Protein AF-A0A3P6PDK2-F1 (afdb_monomer)

InterPro domains:
  IPR029033 Histidine phosphatase superfamily [G3DSA:3.40.50.1240] (1-133)

Foldseek 3Di:
DDPVVCVVVVHDDDPPDDDPDDPVRVVVQVVPDDALVSVLVVLLVVLVVQLCCCVVVVDDDDDDDALSSVLSSVCSQQVNPFDDRDPLSVVLSNVLQDPPQDWDWDQDPVVRGIDTDAPPDADPDPQDNGSDRPRDGHDPPDDSPDDPPPPHDPD

pLDDT: mean 81.85, std 13.1, range [39.72, 95.25]

Radius of gyration: 17.32 Å; Cα contacts (8 Å, |Δi|>4): 134; chains: 1; bounding box: 48×46×38 Å

Structure (mmCIF, N/CA/C/O backbone):
data_AF-A0A3P6PDK2-F1
#
_entry.id   AF-A0A3P6PDK2-F1
#
loop_
_atom_site.group_PDB
_atom_site.id
_atom_site.type_symbol
_atom_site.label_atom_id
_atom_site.label_alt_id
_atom_site.label_comp_id
_atom_site.label_asym_id
_atom_site.label_entity_id
_atom_site.label_seq_id
_atom_site.pdbx_PDB_ins_code
_atom_site.Cartn_x
_atom_site.Cartn_y
_atom_site.Cartn_z
_atom_site.occupancy
_atom_site.B_iso_or_equiv
_atom_site.auth_seq_id
_atom_site.auth_comp_id
_atom_site.auth_asym_id
_atom_site.auth_atom_id
_atom_site.pdbx_PDB_model_num
ATOM 1 N N . MET A 1 1 ? -18.675 2.579 -6.094 1.00 63.75 1 MET A N 1
ATOM 2 C CA . MET A 1 1 ? -19.660 1.498 -5.941 1.00 63.75 1 MET A CA 1
ATOM 3 C C . MET A 1 1 ? -20.723 1.972 -4.962 1.00 63.75 1 MET A C 1
ATOM 5 O O . MET A 1 1 ? -20.367 2.551 -3.938 1.00 63.75 1 MET A O 1
ATOM 9 N N . GLN A 1 2 ? -21.995 1.868 -5.323 1.00 74.62 2 GLN A N 1
ATOM 10 C CA . GLN A 1 2 ? -23.116 2.247 -4.462 1.00 74.62 2 GLN A CA 1
ATOM 11 C C . GLN A 1 2 ? -23.380 1.144 -3.425 1.00 74.62 2 GLN A C 1
ATOM 13 O O . GLN A 1 2 ? -23.045 -0.017 -3.645 1.00 74.62 2 GLN A O 1
ATOM 18 N N . VAL A 1 3 ? -23.995 1.492 -2.291 1.00 78.69 3 VAL A N 1
ATOM 19 C CA . VAL A 1 3 ? -24.334 0.519 -1.231 1.00 78.69 3 VAL A CA 1
ATOM 20 C C . VAL A 1 3 ? -25.238 -0.600 -1.763 1.00 78.69 3 VAL A C 1
ATOM 22 O O . VAL A 1 3 ? -25.063 -1.758 -1.405 1.00 78.69 3 VAL A O 1
ATOM 25 N N . SER A 1 4 ? -26.150 -0.272 -2.678 1.00 81.94 4 SER A N 1
ATOM 26 C CA . SER A 1 4 ? -27.024 -1.234 -3.358 1.00 81.94 4 SER A CA 1
ATOM 27 C C . SER A 1 4 ? -26.255 -2.296 -4.150 1.00 81.94 4 SER A C 1
ATOM 29 O O . SER A 1 4 ? -26.641 -3.460 -4.132 1.00 81.94 4 SER A O 1
ATOM 31 N N . GLU A 1 5 ? -25.159 -1.919 -4.809 1.00 81.31 5 GLU A N 1
ATOM 32 C CA . GLU A 1 5 ? -24.318 -2.839 -5.587 1.00 81.31 5 GLU A CA 1
ATOM 33 C C . GLU A 1 5 ? -23.566 -3.812 -4.668 1.00 81.31 5 GLU A C 1
ATOM 35 O O . GLU A 1 5 ? -23.482 -5.000 -4.960 1.00 81.31 5 GLU A O 1
ATOM 40 N N . LEU A 1 6 ? -23.072 -3.329 -3.523 1.00 81.06 6 LEU A N 1
ATOM 41 C CA . LEU A 1 6 ? -22.431 -4.168 -2.504 1.00 81.06 6 LEU A CA 1
ATOM 42 C C . LEU A 1 6 ? -23.404 -5.206 -1.932 1.00 81.06 6 LEU A C 1
ATOM 44 O O . LEU A 1 6 ? -23.075 -6.390 -1.860 1.00 81.06 6 LEU A O 1
ATOM 48 N N . ILE A 1 7 ? -24.616 -4.767 -1.584 1.00 83.69 7 ILE A N 1
ATOM 49 C CA . ILE A 1 7 ? -25.671 -5.646 -1.069 1.00 83.69 7 ILE A CA 1
ATOM 50 C C . ILE A 1 7 ? -26.070 -6.687 -2.124 1.00 83.69 7 ILE A C 1
ATOM 52 O O . ILE A 1 7 ? -26.244 -7.856 -1.788 1.00 83.69 7 ILE A O 1
ATOM 56 N N . ALA A 1 8 ? -26.166 -6.303 -3.402 1.00 85.62 8 ALA A N 1
ATOM 57 C CA . ALA A 1 8 ? -26.462 -7.233 -4.495 1.00 85.62 8 ALA A CA 1
ATOM 58 C C . ALA A 1 8 ? -25.391 -8.330 -4.657 1.00 85.62 8 ALA A C 1
ATOM 60 O O . ALA A 1 8 ? -25.713 -9.446 -5.057 1.00 85.62 8 ALA A O 1
ATOM 61 N N . CYS A 1 9 ? -24.140 -8.040 -4.290 1.00 82.31 9 CYS A N 1
ATOM 62 C CA . CYS A 1 9 ? -23.047 -9.013 -4.233 1.00 82.31 9 CYS A CA 1
ATOM 63 C C . CYS A 1 9 ? -23.033 -9.856 -2.941 1.00 82.31 9 CYS A C 1
ATOM 65 O O . CYS A 1 9 ? -22.081 -10.601 -2.716 1.00 82.31 9 CYS A O 1
ATOM 67 N N . GLY A 1 10 ? -24.053 -9.742 -2.081 1.00 80.81 10 GLY A N 1
ATOM 68 C CA . GLY A 1 10 ? -24.149 -10.475 -0.816 1.00 80.81 10 GLY A CA 1
ATOM 69 C C . GLY A 1 10 ? -23.256 -9.928 0.300 1.00 80.81 10 GLY A C 1
ATOM 70 O O . GLY A 1 10 ? -23.014 -10.625 1.281 1.00 80.81 10 GLY A O 1
ATOM 71 N N . ILE A 1 11 ? -22.744 -8.701 0.159 1.00 82.50 11 ILE A N 1
ATOM 72 C CA . ILE A 1 11 ? -21.911 -8.059 1.178 1.00 82.50 11 ILE A CA 1
ATOM 73 C C . ILE A 1 11 ? -22.827 -7.336 2.166 1.00 82.50 11 ILE A C 1
ATOM 75 O O . ILE A 1 11 ? -23.570 -6.429 1.787 1.00 82.50 11 ILE A O 1
ATOM 79 N N . GLU A 1 12 ? -22.749 -7.703 3.445 1.00 83.31 12 GLU A N 1
ATOM 80 C CA . GLU A 1 12 ? -23.378 -6.932 4.516 1.00 83.31 12 GLU A CA 1
ATOM 81 C C . GLU A 1 12 ? -22.628 -5.609 4.705 1.00 83.31 12 GLU A C 1
ATOM 83 O O . GLU A 1 12 ? -21.429 -5.580 4.989 1.00 83.31 12 GLU A O 1
ATOM 88 N N . VAL A 1 13 ? -23.335 -4.495 4.515 1.00 81.06 13 VAL A N 1
ATOM 89 C CA . VAL A 1 13 ? -22.767 -3.147 4.608 1.00 81.06 13 VAL A CA 1
ATOM 90 C C . VAL A 1 13 ? -23.314 -2.459 5.851 1.00 81.06 13 VAL A C 1
ATOM 92 O O . VAL A 1 13 ? -24.527 -2.397 6.047 1.00 81.06 13 VAL A O 1
ATOM 95 N N . ASP A 1 14 ? -22.421 -1.901 6.669 1.00 82.69 14 ASP A N 1
ATOM 96 C CA . ASP A 1 14 ? -22.804 -1.053 7.798 1.00 82.69 14 ASP A CA 1
ATOM 97 C C . ASP A 1 14 ? -23.683 0.110 7.307 1.00 82.69 14 ASP A C 1
ATOM 99 O O . ASP A 1 14 ? -23.334 0.820 6.362 1.00 82.69 14 ASP A O 1
ATOM 103 N N . SER A 1 15 ? -24.811 0.338 7.979 1.00 79.38 15 SER A N 1
ATOM 104 C CA . SER A 1 15 ? -25.714 1.467 7.722 1.00 79.38 15 SER A CA 1
ATOM 105 C C . SER A 1 15 ? -25.027 2.845 7.734 1.00 79.38 15 SER A C 1
ATOM 107 O O . SER A 1 15 ? -25.498 3.778 7.084 1.00 79.38 15 SER A O 1
ATOM 109 N N . ALA A 1 16 ? -23.904 2.983 8.442 1.00 81.81 16 ALA A N 1
ATOM 110 C CA . ALA A 1 16 ? -23.091 4.190 8.516 1.00 81.81 16 ALA A CA 1
ATOM 111 C C . ALA A 1 16 ? -22.004 4.271 7.428 1.00 81.81 16 ALA A C 1
ATOM 113 O O . ALA A 1 16 ? -21.242 5.245 7.412 1.00 81.81 16 ALA A O 1
ATOM 114 N N . TYR A 1 17 ? -21.908 3.286 6.526 1.00 80.75 17 TYR A N 1
ATOM 115 C CA . TYR A 1 17 ? -20.920 3.276 5.450 1.00 80.75 17 TYR A CA 1
ATOM 116 C C . TYR A 1 17 ? -21.028 4.538 4.593 1.00 80.75 17 TYR A C 1
ATOM 118 O O . TYR A 1 17 ? -22.074 4.868 4.030 1.00 80.75 17 TYR A O 1
ATOM 126 N N . LYS A 1 18 ? -19.897 5.230 4.456 1.00 77.88 18 LYS A N 1
ATOM 127 C CA . LYS A 1 18 ? -19.733 6.352 3.536 1.00 77.88 18 LYS A CA 1
ATOM 128 C C . LYS A 1 18 ? -18.476 6.109 2.708 1.00 77.88 18 LYS A C 1
ATOM 130 O O . LYS A 1 18 ? -17.412 5.914 3.297 1.00 77.88 18 LYS A O 1
ATOM 135 N N . PRO A 1 19 ? -18.568 6.118 1.368 1.00 77.50 19 PRO A N 1
ATOM 136 C CA . PRO A 1 19 ? -17.387 5.971 0.534 1.00 77.50 19 PRO A CA 1
ATOM 137 C C . PRO A 1 19 ? -16.443 7.156 0.767 1.00 77.50 19 PRO A C 1
ATOM 139 O O . PRO A 1 19 ? -16.894 8.300 0.826 1.00 77.50 19 PRO A O 1
ATOM 142 N N . ILE A 1 20 ? -15.141 6.872 0.862 1.00 74.56 20 ILE A N 1
ATOM 143 C CA . ILE A 1 20 ? -14.089 7.895 1.005 1.00 74.56 20 ILE A CA 1
ATOM 144 C C . ILE A 1 20 ? -14.104 8.849 -0.201 1.00 74.56 20 ILE A C 1
ATOM 146 O O . ILE A 1 20 ? -13.956 10.057 -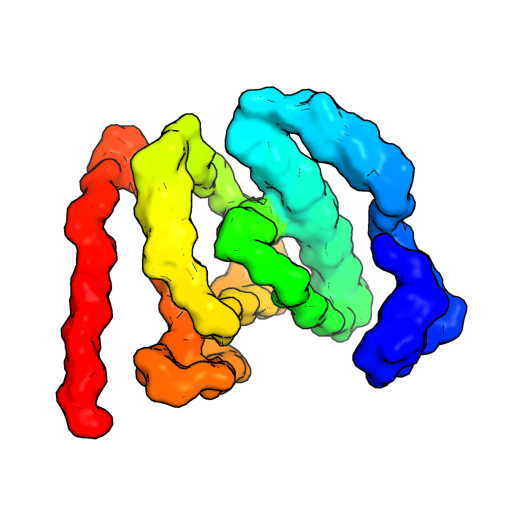0.047 1.00 74.56 20 ILE A O 1
ATOM 150 N N . LEU A 1 21 ? -14.366 8.316 -1.399 1.00 75.38 21 LEU A N 1
ATOM 151 C CA . LEU A 1 21 ? -14.437 9.083 -2.638 1.00 75.38 21 LEU A CA 1
ATOM 152 C C . LEU A 1 21 ? -15.676 8.690 -3.453 1.00 75.38 21 LEU A C 1
ATOM 154 O O . LEU A 1 21 ? -15.963 7.504 -3.635 1.00 75.38 21 LEU A O 1
ATOM 158 N N . LYS A 1 22 ? -16.420 9.677 -3.970 1.00 81.12 22 LYS A N 1
ATOM 159 C CA . LYS A 1 22 ? -17.548 9.417 -4.884 1.00 81.12 22 LYS A CA 1
ATOM 160 C C . LYS A 1 22 ? -17.032 8.994 -6.263 1.00 81.12 22 LYS A C 1
ATOM 162 O O . LYS A 1 22 ? -16.007 9.495 -6.714 1.00 81.12 22 LYS A O 1
ATOM 167 N N . MET A 1 23 ? -17.784 8.151 -6.980 1.00 80.50 23 MET A N 1
ATOM 168 C CA . MET A 1 23 ? -17.384 7.652 -8.312 1.00 80.50 23 MET A CA 1
ATOM 169 C C . MET A 1 23 ? -17.111 8.774 -9.322 1.00 80.50 23 MET A C 1
ATOM 171 O O . MET A 1 23 ? -16.134 8.711 -10.055 1.00 80.50 23 MET A O 1
ATOM 175 N N . GLU A 1 24 ? -17.931 9.826 -9.340 1.00 85.06 24 GLU A N 1
ATOM 176 C CA . GLU A 1 24 ? -17.729 10.974 -10.237 1.00 85.06 24 GLU A CA 1
ATOM 177 C C . GLU A 1 24 ? -16.445 11.745 -9.926 1.00 85.06 24 GLU A C 1
ATOM 179 O O . GLU A 1 24 ? -15.765 12.226 -10.832 1.00 85.06 24 GLU A O 1
ATOM 184 N N . GLN A 1 25 ? -16.114 11.872 -8.638 1.00 84.31 25 GLN A N 1
ATOM 185 C CA . GLN A 1 25 ? -14.873 12.507 -8.209 1.00 84.31 25 GLN A CA 1
ATOM 186 C C . GLN A 1 25 ? -13.692 11.642 -8.634 1.00 84.31 25 GLN A C 1
ATOM 188 O O . GLN A 1 25 ? -12.809 12.161 -9.302 1.00 84.31 25 GLN A O 1
ATOM 193 N N . LEU A 1 26 ? -13.744 10.332 -8.359 1.00 83.12 26 LEU A N 1
ATOM 194 C CA . LEU A 1 26 ? -12.727 9.370 -8.787 1.00 83.12 26 LEU A CA 1
ATOM 195 C C . LEU A 1 26 ? -12.499 9.416 -10.301 1.00 83.12 26 LEU A C 1
ATOM 197 O O . LEU A 1 26 ? -11.357 9.493 -10.739 1.00 83.12 26 LEU A O 1
ATOM 201 N N . GLY A 1 27 ? -13.572 9.428 -11.097 1.00 84.62 27 GLY A N 1
ATOM 202 C CA . GLY A 1 27 ? -13.478 9.515 -12.554 1.00 84.62 27 GLY A CA 1
ATOM 203 C C . GLY A 1 27 ? -12.753 10.778 -13.022 1.00 84.62 27 GLY A C 1
ATOM 204 O O . GLY A 1 27 ? -11.911 10.704 -13.913 1.00 84.62 27 GLY A O 1
ATOM 205 N N . LYS A 1 28 ? -13.011 11.928 -12.384 1.00 86.56 28 LYS A N 1
ATOM 206 C CA . LYS A 1 28 ? -12.293 13.180 -12.674 1.00 86.56 28 LYS A CA 1
ATOM 207 C C . LYS A 1 28 ? -10.823 13.113 -12.272 1.00 86.56 28 LYS A C 1
ATOM 209 O O . LYS A 1 28 ? -9.985 13.602 -13.022 1.00 86.56 28 LYS A O 1
ATOM 214 N N . THR A 1 29 ? -10.509 12.530 -11.114 1.00 84.19 29 THR A N 1
ATOM 215 C CA . THR A 1 29 ? -9.122 12.412 -10.645 1.00 84.19 29 THR A CA 1
ATOM 216 C C . THR A 1 29 ? -8.316 11.507 -11.570 1.00 84.19 29 THR A C 1
ATOM 218 O O . THR A 1 29 ? -7.242 11.899 -12.006 1.00 84.19 29 THR A O 1
ATOM 221 N N . VAL A 1 30 ? -8.871 10.347 -11.936 1.00 86.88 30 VAL A N 1
ATOM 222 C CA . VAL A 1 30 ? -8.234 9.381 -12.846 1.00 86.88 30 VAL A CA 1
ATOM 223 C C . VAL A 1 30 ? -8.058 9.968 -14.246 1.00 86.88 30 VAL A C 1
ATOM 225 O O . VAL A 1 30 ? -6.997 9.825 -14.839 1.00 86.88 30 VAL A O 1
ATOM 228 N N . ALA A 1 31 ? -9.049 10.696 -14.769 1.00 87.94 31 ALA A N 1
ATOM 229 C CA . ALA A 1 31 ? -8.934 11.349 -16.076 1.00 87.94 31 ALA A CA 1
ATOM 230 C C . ALA A 1 31 ? -7.828 12.422 -16.137 1.00 87.94 31 ALA A C 1
ATOM 232 O O . ALA A 1 31 ? -7.391 12.793 -17.226 1.00 87.94 31 ALA A O 1
ATOM 233 N N . GLY A 1 32 ? -7.396 12.945 -14.984 1.00 86.19 32 GLY A N 1
ATOM 234 C CA . GLY A 1 32 ? -6.298 13.903 -14.881 1.00 86.19 32 GLY A CA 1
ATOM 235 C C . GLY A 1 32 ? -4.904 13.270 -14.826 1.00 86.19 32 GLY A C 1
ATOM 236 O O . GLY A 1 32 ? -3.922 13.998 -14.970 1.00 86.19 32 GLY A O 1
ATOM 237 N N . GLU A 1 33 ? -4.800 11.953 -14.629 1.00 90.25 33 GLU A N 1
ATOM 238 C CA . GLU A 1 33 ? -3.522 11.248 -14.510 1.00 90.25 33 GLU A CA 1
ATOM 239 C C . GLU A 1 33 ? -2.813 11.166 -15.863 1.00 90.25 33 GLU A C 1
ATOM 241 O O . GLU A 1 33 ? -3.404 10.812 -16.884 1.00 90.25 33 GLU A O 1
ATOM 246 N N . ARG A 1 34 ? -1.519 11.492 -15.878 1.00 87.31 34 ARG A N 1
ATOM 247 C CA . ARG A 1 34 ? -0.679 11.439 -17.087 1.00 87.31 34 ARG A CA 1
ATOM 248 C C . ARG A 1 34 ? 0.496 10.494 -16.930 1.00 87.31 34 ARG A C 1
ATOM 250 O O . ARG A 1 34 ? 1.034 10.004 -17.919 1.00 87.31 34 ARG A O 1
ATOM 257 N N . THR A 1 35 ? 0.917 10.277 -15.694 1.00 87.94 35 THR A N 1
ATOM 258 C CA . THR A 1 35 ? 2.085 9.488 -15.337 1.00 87.94 35 THR A CA 1
ATOM 259 C C . THR A 1 35 ? 1.726 8.465 -14.272 1.00 87.94 35 THR A C 1
ATOM 261 O O . THR A 1 35 ? 0.754 8.615 -13.534 1.00 87.94 35 THR A O 1
ATOM 264 N N . LEU A 1 36 ? 2.565 7.438 -14.146 1.00 86.81 36 LEU A N 1
ATOM 265 C CA . LEU A 1 36 ? 2.451 6.463 -13.066 1.00 86.81 36 LEU A CA 1
ATOM 266 C C . LEU A 1 36 ? 2.531 7.129 -11.683 1.00 86.81 36 LEU A C 1
ATOM 268 O O . LEU A 1 36 ? 1.801 6.753 -10.771 1.00 86.81 36 LEU A O 1
ATOM 272 N N . SER A 1 37 ? 3.364 8.164 -11.549 1.00 90.06 37 SER A N 1
ATOM 273 C CA . SER A 1 37 ? 3.500 8.947 -10.318 1.00 90.06 37 SER A CA 1
ATOM 274 C C . SER A 1 37 ? 2.167 9.555 -9.867 1.00 90.06 37 SER A C 1
ATOM 276 O O . SER A 1 37 ? 1.859 9.525 -8.677 1.00 90.06 37 SER A O 1
ATOM 278 N N . ASP A 1 38 ? 1.339 10.034 -10.802 1.00 91.25 38 ASP A N 1
ATOM 279 C CA . ASP A 1 38 ? 0.033 10.626 -10.477 1.00 91.25 38 ASP A CA 1
ATOM 280 C C . ASP A 1 38 ? -0.895 9.599 -9.806 1.00 91.25 38 ASP A C 1
ATOM 282 O O . ASP A 1 38 ? -1.543 9.902 -8.800 1.00 91.25 38 ASP A O 1
ATOM 286 N N . ALA A 1 39 ? -0.880 8.351 -10.291 1.00 89.94 39 ALA A N 1
ATOM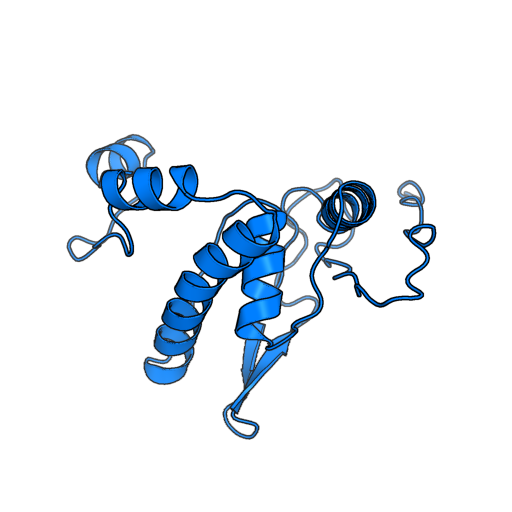 287 C CA . ALA A 1 39 ? -1.627 7.256 -9.677 1.00 89.94 39 ALA A CA 1
ATOM 288 C C . ALA A 1 39 ? -1.111 6.925 -8.266 1.00 89.94 39 ALA A C 1
ATOM 290 O O . ALA A 1 39 ? -1.911 6.746 -7.345 1.00 89.94 39 ALA A O 1
ATOM 291 N N . TYR A 1 40 ? 0.213 6.900 -8.063 1.00 93.50 40 TYR A N 1
ATOM 292 C CA . TYR A 1 40 ? 0.813 6.699 -6.736 1.00 93.50 40 TYR A CA 1
ATOM 293 C C . TYR A 1 40 ? 0.435 7.811 -5.753 1.00 93.50 40 TYR A C 1
ATOM 295 O O . TYR A 1 40 ? 0.191 7.522 -4.581 1.00 93.50 40 TYR A O 1
ATOM 303 N N . VAL A 1 41 ? 0.350 9.064 -6.212 1.00 92.00 41 VAL A N 1
ATOM 304 C CA . VAL A 1 41 ? -0.100 10.194 -5.388 1.00 92.00 41 VAL A CA 1
ATOM 305 C C . VAL A 1 41 ? -1.554 9.998 -4.966 1.00 92.00 41 VAL A C 1
ATOM 307 O O . VAL A 1 41 ? -1.823 9.956 -3.767 1.00 92.00 41 VAL A O 1
ATOM 310 N N . ARG A 1 42 ? -2.476 9.787 -5.916 1.00 90.88 42 ARG A N 1
ATOM 311 C CA . ARG A 1 42 ? -3.906 9.607 -5.606 1.00 90.88 42 ARG A CA 1
ATOM 312 C C . ARG A 1 42 ? -4.147 8.427 -4.665 1.00 90.88 42 ARG A C 1
ATOM 314 O O . ARG A 1 42 ? -4.924 8.532 -3.719 1.00 90.88 42 ARG A O 1
ATOM 321 N N . ILE A 1 43 ? -3.516 7.282 -4.928 1.00 92.56 43 ILE A N 1
ATOM 322 C CA . ILE A 1 43 ? -3.661 6.093 -4.077 1.00 92.56 43 ILE A CA 1
ATOM 323 C C . ILE A 1 43 ? -3.031 6.347 -2.699 1.00 92.56 43 ILE A C 1
ATOM 325 O O . ILE A 1 43 ? -3.590 5.953 -1.675 1.00 92.56 43 ILE A O 1
ATOM 329 N N . GLY A 1 44 ? -1.894 7.044 -2.661 1.00 92.00 44 GLY A N 1
ATOM 330 C CA . GLY A 1 44 ? -1.215 7.420 -1.430 1.00 92.00 44 GLY A CA 1
ATOM 331 C C . GLY A 1 44 ? -2.061 8.316 -0.522 1.00 92.00 44 GLY A C 1
ATOM 332 O O . GLY A 1 44 ? -2.115 8.074 0.681 1.00 92.00 44 GLY A O 1
ATOM 333 N N . GLU A 1 45 ? -2.777 9.296 -1.068 1.00 90.88 45 GLU A N 1
ATOM 334 C CA . GLU A 1 45 ? -3.672 10.159 -0.279 1.00 90.88 45 GLU A CA 1
ATOM 335 C C . GLU A 1 45 ? -4.725 9.342 0.489 1.00 90.88 45 GLU A C 1
ATOM 337 O O . GLU A 1 45 ? -4.928 9.553 1.686 1.00 90.88 45 GLU A O 1
ATOM 342 N N . VAL A 1 46 ? -5.311 8.325 -0.153 1.00 89.81 46 VAL A N 1
ATOM 343 C CA . VAL A 1 46 ? -6.222 7.375 0.512 1.00 89.81 46 VAL A CA 1
ATOM 344 C C . VAL A 1 46 ? -5.489 6.567 1.591 1.00 89.81 46 VAL A C 1
ATOM 346 O O . VAL A 1 46 ? -6.022 6.336 2.678 1.00 89.81 46 VAL A O 1
ATOM 349 N N . GLY A 1 47 ? -4.246 6.159 1.323 1.00 92.38 47 GLY A N 1
ATOM 350 C CA . GLY A 1 47 ? -3.391 5.465 2.287 1.00 92.38 47 GLY A CA 1
ATOM 351 C C . GLY A 1 47 ? -3.114 6.274 3.558 1.00 92.38 47 GLY A C 1
ATOM 352 O O . GLY A 1 47 ? -3.154 5.707 4.652 1.00 92.38 47 GLY A O 1
ATOM 353 N N . ASP A 1 48 ? -2.894 7.587 3.444 1.00 92.25 48 ASP A N 1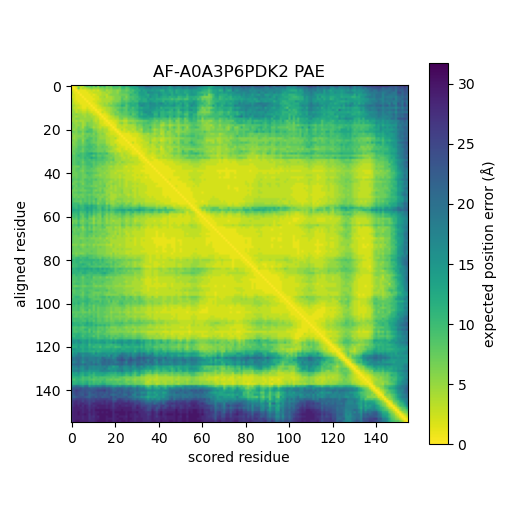
ATOM 354 C CA . ASP A 1 48 ? -2.689 8.475 4.596 1.00 92.25 48 ASP A CA 1
ATOM 355 C C . ASP A 1 48 ? -3.933 8.545 5.489 1.00 92.25 48 ASP A C 1
ATOM 357 O O . ASP A 1 48 ? -3.826 8.479 6.719 1.00 92.25 48 ASP A O 1
ATOM 361 N N . GLU A 1 49 ? -5.119 8.650 4.886 1.00 90.56 49 GLU A N 1
ATOM 362 C CA . GLU A 1 49 ? -6.383 8.667 5.622 1.00 90.56 49 GLU A CA 1
ATOM 363 C C . GLU A 1 49 ? -6.618 7.350 6.3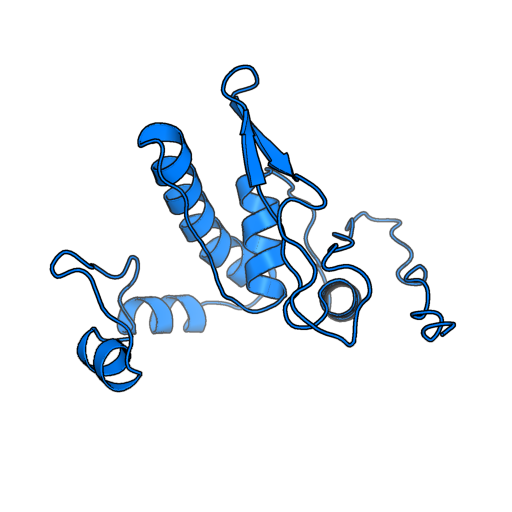65 1.00 90.56 49 GLU A C 1
ATOM 365 O O . GLU A 1 49 ? -6.907 7.361 7.567 1.00 90.56 49 GLU A O 1
ATOM 370 N N . ILE A 1 50 ? -6.420 6.212 5.689 1.00 90.94 50 ILE A N 1
ATOM 371 C CA . ILE A 1 50 ? -6.560 4.883 6.297 1.00 90.94 50 ILE A CA 1
ATOM 372 C C . ILE A 1 50 ? -5.565 4.716 7.447 1.00 90.94 50 ILE A C 1
ATOM 374 O O . ILE A 1 50 ? -5.956 4.324 8.550 1.00 90.94 50 ILE A O 1
ATOM 378 N N . ALA A 1 51 ? -4.293 5.057 7.227 1.00 92.56 51 ALA A N 1
ATOM 379 C CA . ALA A 1 51 ? -3.258 4.974 8.250 1.00 92.56 51 ALA A CA 1
ATOM 380 C C . ALA A 1 51 ? -3.584 5.861 9.460 1.00 92.56 51 ALA A C 1
ATOM 382 O O . ALA A 1 51 ? -3.412 5.443 10.609 1.00 92.56 51 ALA A O 1
ATOM 383 N N . LYS A 1 52 ? -4.101 7.073 9.236 1.00 91.00 52 LYS A N 1
ATOM 384 C CA . LYS A 1 52 ? -4.532 7.972 10.312 1.00 91.00 52 LYS A CA 1
ATOM 385 C C . LYS A 1 52 ? -5.695 7.380 11.105 1.00 91.00 52 LYS A C 1
ATOM 387 O O . LYS A 1 52 ? -5.647 7.389 12.335 1.00 91.00 52 LYS A O 1
ATOM 392 N N . ILE A 1 53 ? -6.721 6.852 10.439 1.00 89.19 53 ILE A N 1
ATOM 393 C CA . ILE A 1 53 ? -7.877 6.229 11.104 1.00 89.19 53 ILE A CA 1
ATOM 394 C C . ILE A 1 53 ? -7.426 5.029 11.943 1.00 89.19 53 ILE A C 1
ATOM 396 O O . ILE A 1 53 ? -7.742 4.966 13.131 1.00 89.19 53 ILE A O 1
ATOM 400 N N . CYS A 1 54 ? -6.647 4.115 11.360 1.00 91.19 54 CYS A N 1
ATOM 401 C CA . CYS A 1 54 ? -6.224 2.889 12.035 1.00 91.19 54 CYS A CA 1
ATOM 402 C C . CYS A 1 54 ? -5.323 3.181 13.246 1.00 91.19 54 CYS A C 1
ATOM 404 O O . CYS A 1 54 ? -5.542 2.636 14.326 1.00 91.19 54 CYS A O 1
ATOM 406 N N . SER A 1 55 ? -4.360 4.101 13.104 1.00 91.00 55 SER A N 1
ATOM 407 C CA . SER A 1 55 ? -3.434 4.461 14.191 1.00 91.00 55 SER A CA 1
ATOM 408 C C . SER A 1 55 ? -4.072 5.283 15.317 1.00 91.00 55 SER A C 1
ATOM 410 O O . SER A 1 55 ? -3.653 5.149 16.465 1.00 91.00 55 SER A O 1
ATOM 412 N N . SER A 1 56 ? -5.069 6.128 15.025 1.00 88.25 56 SER A N 1
ATOM 413 C CA . SER A 1 56 ? -5.699 7.002 16.033 1.00 88.25 56 SER A CA 1
ATOM 414 C C . SER A 1 56 ? -6.915 6.389 16.724 1.00 88.25 56 SER A C 1
ATOM 416 O O . SER A 1 56 ? -7.190 6.731 17.871 1.00 88.25 56 SER A O 1
ATOM 418 N N . GLN A 1 57 ? -7.642 5.495 16.048 1.00 86.06 57 GLN A N 1
ATOM 419 C CA . GLN A 1 57 ? -8.886 4.911 16.563 1.00 86.06 57 GLN A CA 1
ATOM 420 C C . GLN A 1 57 ? -8.735 3.446 16.987 1.00 86.06 57 GLN A C 1
ATOM 422 O O . GLN A 1 57 ? -9.721 2.840 17.395 1.00 86.06 57 GLN A O 1
ATOM 427 N N . GLY A 1 58 ? -7.537 2.860 16.863 1.00 80.62 58 GLY A N 1
ATOM 428 C CA . GLY A 1 58 ? -7.301 1.447 17.183 1.00 80.62 58 GLY A CA 1
ATOM 429 C C . GLY A 1 58 ? -8.096 0.486 16.294 1.00 80.62 58 GLY A C 1
ATOM 430 O O . GLY A 1 58 ? -8.470 -0.596 16.735 1.00 80.62 58 GLY A O 1
ATOM 431 N N . LYS A 1 59 ? -8.401 0.901 15.061 1.00 83.25 59 LYS A N 1
ATOM 432 C CA . LYS A 1 59 ? -9.146 0.102 14.082 1.00 83.25 59 LYS A CA 1
ATOM 433 C C . LYS A 1 59 ? -8.190 -0.662 13.174 1.00 83.25 59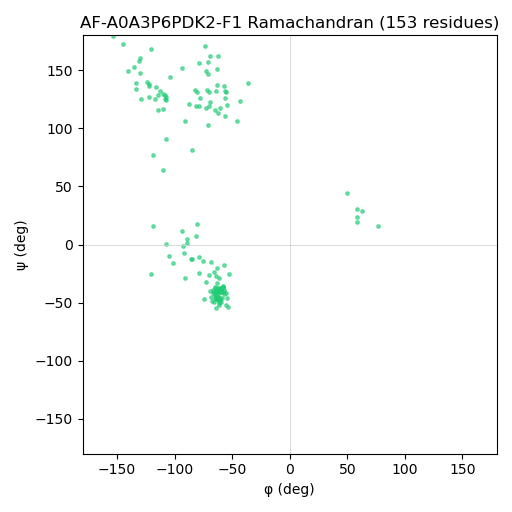 LYS A C 1
ATOM 435 O O . LYS A 1 59 ? -7.092 -0.191 12.885 1.00 83.25 59 LYS A O 1
ATOM 440 N N . SER A 1 60 ? -8.651 -1.800 12.671 1.00 87.44 60 SER A N 1
ATOM 441 C CA . SER A 1 60 ? -7.984 -2.550 11.607 1.00 87.44 60 SER A CA 1
ATOM 442 C C . SER A 1 60 ? -8.720 -2.338 10.288 1.00 87.44 60 SER A C 1
ATOM 444 O O . SER A 1 60 ? -9.947 -2.246 10.268 1.00 87.44 60 SER A O 1
ATOM 446 N N . ALA A 1 61 ? -7.972 -2.273 9.190 1.00 89.12 61 ALA A N 1
ATOM 447 C CA . ALA A 1 61 ? -8.518 -2.197 7.843 1.00 89.12 61 ALA A CA 1
ATOM 448 C C . ALA A 1 61 ? -7.991 -3.367 7.010 1.00 89.12 61 ALA A C 1
ATOM 450 O O . ALA A 1 61 ? -6.805 -3.689 7.067 1.00 89.12 61 ALA A O 1
ATOM 451 N N . VAL A 1 62 ? -8.877 -3.969 6.221 1.00 89.38 62 VAL A N 1
ATOM 452 C CA . VAL A 1 62 ? -8.519 -4.917 5.164 1.00 89.38 62 VAL A CA 1
ATOM 453 C C . VAL A 1 62 ? -8.750 -4.209 3.840 1.00 89.38 62 VAL A C 1
ATOM 455 O O . VAL A 1 62 ? -9.836 -3.684 3.598 1.00 89.38 62 VAL A O 1
ATOM 458 N N . ILE A 1 63 ? -7.717 -4.162 3.004 1.00 90.12 63 ILE A N 1
ATOM 459 C CA . ILE A 1 63 ? -7.756 -3.491 1.706 1.00 90.12 63 ILE A CA 1
ATOM 460 C C . ILE A 1 63 ? -7.535 -4.549 0.634 1.00 90.12 63 ILE A C 1
ATOM 462 O O . ILE A 1 63 ? -6.543 -5.274 0.673 1.00 90.12 63 ILE A O 1
ATOM 466 N N . VAL A 1 64 ? -8.462 -4.619 -0.317 1.00 88.12 64 VAL A N 1
ATOM 467 C CA . VAL A 1 64 ? -8.372 -5.498 -1.484 1.00 88.12 64 VAL A CA 1
ATOM 468 C C . VAL A 1 64 ? -8.249 -4.613 -2.714 1.00 88.12 64 VAL A C 1
ATOM 470 O O . VAL A 1 64 ? -9.150 -3.829 -3.013 1.00 88.12 64 VAL A O 1
ATOM 473 N N . CYS A 1 65 ? -7.118 -4.706 -3.401 1.00 89.62 65 CYS A N 1
ATOM 474 C CA . CYS A 1 65 ? -6.836 -3.950 -4.614 1.00 89.62 65 CYS A CA 1
ATOM 475 C C . CYS A 1 65 ? -5.836 -4.701 -5.503 1.00 89.62 65 CYS A C 1
ATOM 477 O O . CYS A 1 65 ? -5.416 -5.817 -5.192 1.00 89.62 65 CYS A O 1
ATOM 479 N N . ASP A 1 66 ? -5.512 -4.104 -6.644 1.00 90.44 66 ASP A N 1
ATOM 480 C CA . ASP A 1 66 ? -4.506 -4.606 -7.573 1.00 90.44 66 ASP A CA 1
ATOM 481 C C . ASP A 1 66 ? -3.070 -4.393 -7.050 1.00 90.44 66 ASP A C 1
ATOM 483 O O . ASP A 1 66 ? -2.830 -3.719 -6.046 1.00 90.44 66 ASP A O 1
ATOM 487 N N . ALA A 1 67 ? -2.090 -4.982 -7.743 1.00 90.69 67 ALA A N 1
ATOM 488 C CA . ALA A 1 67 ? -0.680 -4.923 -7.348 1.00 90.69 67 ALA A CA 1
ATOM 489 C C . ALA A 1 67 ? -0.163 -3.482 -7.187 1.00 90.69 67 ALA A C 1
ATOM 491 O O . ALA A 1 67 ? 0.523 -3.181 -6.211 1.00 90.69 67 ALA A O 1
ATOM 492 N N . ILE A 1 68 ? -0.533 -2.580 -8.106 1.00 91.88 68 ILE A N 1
ATOM 493 C CA . ILE A 1 68 ? -0.149 -1.164 -8.035 1.00 91.88 68 ILE A CA 1
ATOM 494 C C . ILE A 1 68 ? -0.778 -0.475 -6.822 1.00 91.88 68 ILE A C 1
ATOM 496 O O . ILE A 1 68 ? -0.096 0.279 -6.132 1.00 91.88 68 ILE A O 1
ATOM 500 N N . GLY A 1 69 ? -2.044 -0.766 -6.518 1.00 93.38 69 GLY A N 1
ATOM 501 C CA . GLY A 1 69 ? -2.730 -0.267 -5.338 1.00 93.38 69 GLY A CA 1
ATOM 502 C C . GLY A 1 69 ? -2.030 -0.689 -4.053 1.00 93.38 69 GLY A C 1
ATOM 503 O O . GLY A 1 69 ? -1.737 0.160 -3.211 1.00 93.38 69 GLY A O 1
ATOM 504 N N . ILE A 1 70 ? -1.712 -1.978 -3.915 1.00 92.75 70 ILE A N 1
ATOM 505 C CA . ILE A 1 70 ? -1.020 -2.500 -2.730 1.00 92.75 70 ILE A CA 1
ATOM 506 C C . ILE A 1 70 ? 0.385 -1.886 -2.609 1.00 92.75 70 ILE A C 1
ATOM 508 O O . ILE A 1 70 ? 0.760 -1.452 -1.518 1.00 92.75 70 ILE A O 1
ATOM 512 N N . ASP A 1 71 ? 1.161 -1.817 -3.697 1.00 94.44 71 ASP A N 1
ATOM 513 C CA . ASP A 1 71 ? 2.512 -1.235 -3.693 1.00 94.44 71 ASP A CA 1
ATOM 514 C C . ASP A 1 71 ? 2.495 0.265 -3.344 1.00 94.44 71 ASP A C 1
ATOM 516 O O . ASP A 1 71 ? 3.238 0.698 -2.457 1.00 94.44 71 ASP A O 1
ATOM 520 N N . ALA A 1 72 ? 1.601 1.051 -3.953 1.00 94.88 72 ALA A N 1
ATOM 521 C CA . ALA A 1 72 ? 1.459 2.480 -3.673 1.00 94.88 72 ALA A CA 1
ATOM 522 C C . ALA A 1 72 ? 1.042 2.749 -2.219 1.00 94.88 72 ALA A C 1
ATOM 524 O O . ALA A 1 72 ? 1.654 3.583 -1.543 1.00 94.88 72 ALA A O 1
ATOM 525 N N . LEU A 1 73 ? 0.054 2.008 -1.703 1.00 95.25 73 LEU A N 1
ATOM 526 C CA . LEU A 1 73 ? -0.372 2.102 -0.304 1.00 95.25 73 LEU A CA 1
ATOM 527 C C . LEU A 1 73 ? 0.764 1.731 0.646 1.00 95.25 73 LEU A C 1
ATOM 529 O O . LEU A 1 73 ? 1.050 2.478 1.582 1.00 95.25 73 LEU A O 1
ATOM 533 N N . PHE A 1 74 ? 1.441 0.606 0.398 1.00 94.50 74 PHE A N 1
ATOM 534 C CA . PHE A 1 74 ? 2.563 0.170 1.220 1.00 94.50 74 PHE A CA 1
ATOM 535 C C . PHE A 1 74 ? 3.632 1.255 1.301 1.00 94.50 74 PHE A C 1
ATOM 537 O O . PHE A 1 74 ? 4.047 1.637 2.400 1.00 94.50 74 PHE A O 1
ATOM 544 N N . ARG A 1 75 ? 4.069 1.772 0.149 1.00 94.50 75 ARG A N 1
ATOM 545 C CA . ARG A 1 75 ? 5.127 2.781 0.088 1.00 94.50 75 ARG A CA 1
ATOM 546 C C . ARG A 1 75 ? 4.719 4.052 0.802 1.00 94.50 75 ARG A C 1
ATOM 548 O O . ARG A 1 75 ? 5.480 4.541 1.634 1.00 94.50 75 ARG A O 1
ATOM 555 N N . ARG A 1 76 ? 3.497 4.534 0.569 1.00 95.00 76 ARG A N 1
ATOM 556 C CA . ARG A 1 76 ? 3.006 5.738 1.235 1.00 95.00 76 ARG A CA 1
ATOM 557 C C . ARG A 1 76 ? 2.954 5.573 2.752 1.00 95.00 76 ARG A C 1
ATOM 559 O O . ARG A 1 76 ? 3.547 6.375 3.471 1.00 95.00 76 ARG A O 1
ATOM 566 N N . ILE A 1 77 ? 2.314 4.509 3.238 1.00 94.88 77 ILE A N 1
ATOM 567 C CA . ILE A 1 77 ? 2.110 4.260 4.673 1.00 94.88 77 ILE A CA 1
ATOM 568 C C . ILE A 1 77 ? 3.449 4.036 5.396 1.00 94.88 77 ILE A C 1
ATOM 570 O O . ILE A 1 77 ? 3.640 4.498 6.525 1.00 94.88 77 ILE A O 1
ATOM 574 N N . THR A 1 78 ? 4.406 3.374 4.738 1.00 92.88 78 THR A N 1
ATOM 575 C CA . THR A 1 78 ? 5.760 3.128 5.272 1.00 92.88 78 THR A CA 1
ATOM 576 C C . THR A 1 78 ? 6.769 4.234 4.953 1.00 92.88 78 THR A C 1
ATOM 578 O O . THR A 1 78 ? 7.936 4.120 5.326 1.00 92.88 78 THR A O 1
ATOM 581 N N . ARG A 1 79 ? 6.333 5.333 4.320 1.00 92.12 79 ARG A N 1
ATOM 582 C CA . ARG A 1 79 ? 7.159 6.488 3.920 1.00 92.12 79 ARG A CA 1
ATOM 583 C C . ARG A 1 79 ? 8.329 6.146 2.989 1.00 92.12 79 ARG A C 1
ATOM 585 O O . ARG A 1 79 ? 9.353 6.829 3.004 1.00 92.12 79 ARG A O 1
ATOM 592 N N . ARG A 1 80 ? 8.184 5.115 2.161 1.00 91.50 80 ARG A N 1
ATOM 593 C CA . ARG A 1 80 ? 9.084 4.863 1.033 1.00 91.50 80 ARG A CA 1
ATOM 594 C C . ARG A 1 80 ? 8.695 5.756 -0.137 1.00 91.50 80 ARG A C 1
ATOM 596 O O . ARG A 1 80 ? 7.528 5.822 -0.506 1.00 91.50 80 ARG A O 1
ATOM 603 N N . SER A 1 81 ? 9.677 6.438 -0.713 1.00 89.88 81 SER A N 1
ATOM 604 C CA . SER A 1 81 ? 9.484 7.336 -1.857 1.00 89.88 81 SER A CA 1
ATOM 605 C C . SER A 1 81 ? 9.975 6.749 -3.175 1.00 89.88 81 SER A C 1
ATOM 607 O O . SER A 1 81 ? 9.742 7.344 -4.221 1.00 89.88 81 SER A O 1
ATOM 609 N N . ASP A 1 82 ? 10.689 5.623 -3.137 1.00 91.94 82 ASP A N 1
ATOM 610 C CA . ASP A 1 82 ? 11.113 4.934 -4.347 1.00 91.94 82 ASP A CA 1
ATOM 611 C C . ASP A 1 82 ? 9.884 4.327 -5.027 1.00 91.94 82 ASP A C 1
ATOM 613 O O . ASP A 1 82 ? 9.176 3.563 -4.389 1.00 91.94 82 ASP A O 1
ATOM 617 N N . ILE A 1 83 ? 9.599 4.666 -6.282 1.00 92.50 83 ILE A N 1
ATOM 618 C CA . ILE A 1 83 ? 8.459 4.139 -7.051 1.00 92.50 83 ILE A CA 1
ATOM 619 C C . ILE A 1 83 ? 8.956 3.666 -8.426 1.00 92.50 83 ILE A C 1
ATOM 621 O O . ILE A 1 83 ? 10.027 4.105 -8.854 1.00 92.50 83 ILE A O 1
ATOM 625 N N . PRO A 1 84 ? 8.239 2.767 -9.125 1.00 90.81 84 PRO A N 1
ATOM 626 C CA . PRO A 1 84 ? 8.602 2.429 -10.493 1.00 90.81 84 PRO A CA 1
ATOM 627 C C . PRO A 1 84 ? 8.443 3.670 -11.383 1.00 90.81 84 PRO A C 1
ATOM 629 O O . PRO A 1 84 ? 7.429 4.360 -11.320 1.00 90.81 84 PRO A O 1
ATOM 632 N N . GLU A 1 85 ? 9.450 3.969 -12.204 1.00 86.75 85 GLU A N 1
ATOM 633 C CA . GLU A 1 85 ? 9.469 5.172 -13.057 1.00 86.75 85 GLU A CA 1
ATOM 634 C C . GLU A 1 85 ? 9.110 4.864 -14.519 1.00 86.75 85 GLU A C 1
ATOM 636 O O . GLU A 1 85 ? 8.807 5.766 -15.298 1.00 86.75 85 GLU A O 1
ATOM 641 N N . ASN A 1 86 ? 9.157 3.591 -14.920 1.00 85.00 86 ASN A N 1
ATOM 642 C CA . ASN A 1 86 ? 8.997 3.168 -16.310 1.00 85.00 86 ASN A CA 1
ATOM 643 C C . ASN A 1 86 ? 8.267 1.818 -16.436 1.00 85.00 86 ASN A C 1
ATOM 645 O O . ASN A 1 86 ? 7.997 1.130 -15.451 1.00 85.00 86 ASN A O 1
ATOM 649 N N . LEU A 1 87 ? 7.943 1.426 -17.671 1.00 84.75 87 LEU A N 1
ATOM 650 C CA . LEU A 1 87 ? 7.197 0.192 -17.943 1.00 84.75 87 LEU A CA 1
ATOM 651 C C . LEU A 1 87 ? 7.935 -1.073 -17.482 1.00 84.75 87 LEU A C 1
ATOM 653 O O . LEU A 1 87 ? 7.297 -1.986 -16.970 1.00 84.75 87 LEU A O 1
ATOM 657 N N . GLU 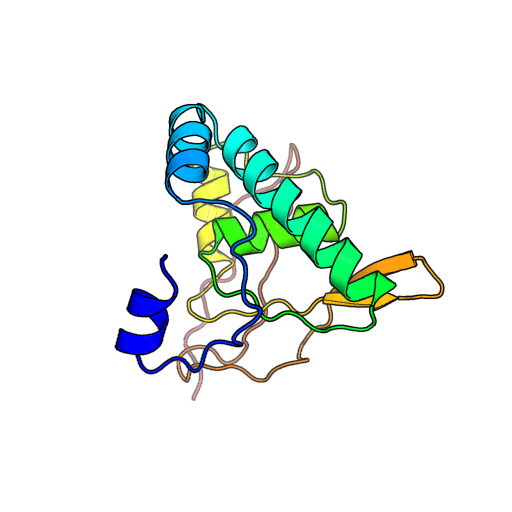A 1 88 ? 9.262 -1.124 -17.615 1.00 87.44 88 GLU A N 1
ATOM 658 C CA . GLU A 1 88 ? 10.065 -2.280 -17.197 1.00 87.44 88 GLU A CA 1
ATOM 659 C C . GLU A 1 88 ? 10.032 -2.467 -15.674 1.00 87.44 88 GLU A C 1
ATOM 661 O O . GLU A 1 88 ? 9.712 -3.547 -15.184 1.00 87.44 88 GLU A O 1
ATOM 666 N N . SER A 1 89 ? 10.276 -1.394 -14.920 1.00 88.38 89 SER A N 1
ATOM 667 C CA . SER A 1 89 ? 10.182 -1.387 -13.455 1.00 88.38 89 SER A CA 1
ATOM 668 C C . SER A 1 89 ? 8.764 -1.677 -12.958 1.00 88.38 89 SER A C 1
ATOM 670 O O . SER A 1 89 ? 8.601 -2.350 -11.942 1.00 88.38 89 SER A O 1
ATOM 672 N N . THR A 1 90 ? 7.737 -1.246 -13.695 1.00 89.06 90 THR A N 1
ATOM 673 C CA . THR A 1 90 ? 6.333 -1.576 -13.402 1.00 89.06 90 THR A CA 1
ATOM 674 C C . THR A 1 90 ? 6.041 -3.055 -13.645 1.00 89.06 90 THR A C 1
ATOM 676 O O . THR A 1 90 ? 5.427 -3.707 -12.804 1.00 89.06 90 THR A O 1
ATOM 679 N N . ALA A 1 91 ? 6.510 -3.616 -14.760 1.00 88.31 91 ALA A N 1
ATOM 680 C CA . ALA A 1 91 ? 6.352 -5.038 -15.056 1.00 88.31 91 ALA A CA 1
ATOM 681 C C . ALA A 1 91 ? 7.104 -5.907 -14.035 1.00 88.31 91 ALA A C 1
ATOM 683 O O . ALA A 1 91 ? 6.589 -6.927 -13.579 1.00 88.31 91 ALA A O 1
ATOM 684 N N . TYR A 1 92 ? 8.304 -5.480 -13.635 1.00 88.44 92 TYR A N 1
ATOM 685 C CA . TYR A 1 92 ? 9.061 -6.100 -12.554 1.00 88.44 92 TYR A CA 1
ATOM 686 C C . TYR A 1 92 ? 8.296 -6.039 -11.228 1.00 88.44 92 TYR A C 1
ATOM 688 O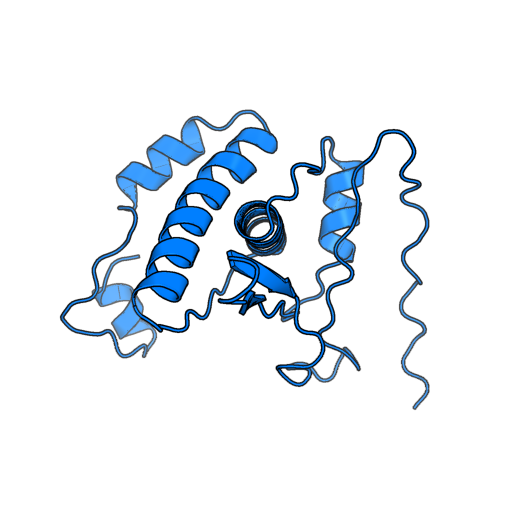 O . TYR A 1 92 ? 8.158 -7.060 -10.560 1.00 88.44 92 TYR A O 1
ATOM 696 N N . MET A 1 93 ? 7.733 -4.872 -10.885 1.00 91.19 93 MET A N 1
ATOM 697 C CA . MET A 1 93 ? 6.874 -4.709 -9.712 1.00 91.19 93 MET A CA 1
ATOM 698 C C . MET A 1 93 ? 5.735 -5.719 -9.725 1.00 91.19 93 MET A C 1
ATOM 700 O O . MET A 1 93 ? 5.610 -6.482 -8.781 1.00 91.19 93 MET A O 1
ATOM 704 N N . GLN A 1 94 ? 4.959 -5.792 -10.805 1.00 88.62 94 GLN A N 1
ATOM 705 C CA . GLN A 1 94 ? 3.797 -6.679 -10.886 1.00 88.62 94 GLN A CA 1
ATOM 706 C C . GLN A 1 94 ? 4.155 -8.154 -10.659 1.00 88.62 94 GLN A C 1
ATOM 708 O O . GLN A 1 94 ? 3.410 -8.865 -9.992 1.00 88.62 94 GLN A O 1
ATOM 713 N N . ARG A 1 95 ? 5.321 -8.608 -11.136 1.00 86.50 95 ARG A N 1
ATOM 714 C CA . ARG A 1 95 ? 5.805 -9.982 -10.905 1.00 86.50 95 ARG A CA 1
ATOM 715 C C . ARG A 1 95 ? 6.116 -10.280 -9.435 1.00 86.50 95 ARG A C 1
ATOM 717 O O . ARG A 1 95 ? 6.075 -11.437 -9.038 1.00 86.50 95 ARG A O 1
ATOM 724 N N . CYS A 1 96 ? 6.406 -9.266 -8.621 1.00 86.44 96 CYS A N 1
ATOM 725 C CA . CYS A 1 96 ? 6.636 -9.435 -7.185 1.00 86.44 96 CYS A CA 1
ATOM 726 C C . CYS A 1 96 ? 5.345 -9.592 -6.359 1.00 86.44 96 CYS A C 1
ATOM 728 O O . CYS A 1 96 ? 5.435 -9.900 -5.168 1.00 86.44 96 CYS A O 1
ATOM 730 N N . TYR A 1 97 ? 4.174 -9.353 -6.961 1.00 87.50 97 TYR A N 1
ATOM 731 C CA . TYR A 1 97 ? 2.862 -9.355 -6.307 1.00 87.50 97 TYR A CA 1
ATOM 732 C C . TYR A 1 97 ? 1.980 -10.443 -6.935 1.00 87.50 97 TYR A C 1
ATOM 734 O O . TYR A 1 97 ? 1.100 -10.131 -7.743 1.00 87.50 97 TYR A O 1
ATOM 742 N N . PRO A 1 98 ? 2.198 -11.728 -6.593 1.00 81.12 98 PRO A N 1
ATOM 743 C CA . PRO A 1 98 ? 1.367 -12.804 -7.110 1.00 81.12 98 PRO A CA 1
ATOM 744 C C . PRO A 1 98 ? -0.090 -12.642 -6.661 1.00 81.12 98 PRO A C 1
ATOM 746 O O . PRO A 1 98 ? -0.410 -11.906 -5.716 1.00 81.12 98 PRO A O 1
ATOM 749 N N . GLN A 1 99 ? -0.994 -13.338 -7.349 1.00 81.06 99 GLN A N 1
ATOM 750 C CA . GLN A 1 99 ? -2.421 -13.273 -7.054 1.00 81.06 99 GLN A CA 1
ATOM 751 C C . GLN A 1 99 ? -2.699 -13.653 -5.593 1.00 81.06 99 GLN A C 1
ATOM 753 O O . GLN A 1 99 ? -2.151 -14.623 -5.073 1.00 81.06 99 GLN A O 1
ATOM 758 N N . CYS A 1 100 ? -3.569 -12.879 -4.936 1.00 80.31 100 CYS A N 1
ATOM 759 C CA . CYS A 1 100 ? -3.919 -13.046 -3.521 1.00 80.31 100 CYS A CA 1
ATOM 760 C C . CYS A 1 100 ? -2.725 -12.951 -2.550 1.00 80.31 100 CYS A C 1
ATOM 762 O O . CYS A 1 100 ? -2.821 -13.412 -1.410 1.00 80.31 100 CYS A O 1
ATOM 764 N N . SER A 1 101 ? -1.610 -12.349 -2.974 1.00 82.00 101 SER A N 1
ATOM 765 C CA . SER A 1 101 ? -0.537 -11.970 -2.058 1.00 82.00 101 SER A CA 1
ATOM 766 C C . SER A 1 101 ? -1.021 -10.926 -1.054 1.00 82.00 101 SER A C 1
ATOM 768 O O . SER A 1 101 ? -1.937 -10.146 -1.319 1.00 82.00 101 SER A O 1
ATOM 770 N N . THR A 1 102 ? -0.424 -10.927 0.136 1.00 86.44 102 THR A N 1
ATOM 771 C CA . THR A 1 102 ? -0.865 -10.058 1.231 1.00 86.44 102 THR A CA 1
ATOM 772 C C . THR A 1 102 ? 0.324 -9.370 1.872 1.00 86.44 102 THR A C 1
ATOM 774 O O . THR A 1 102 ? 1.338 -10.006 2.157 1.00 86.44 102 THR A O 1
ATOM 777 N N . ILE A 1 103 ? 0.167 -8.089 2.189 1.00 89.94 103 ILE A N 1
ATOM 778 C CA . ILE A 1 103 ? 1.105 -7.342 3.024 1.00 89.94 103 ILE A CA 1
ATOM 779 C C . ILE A 1 103 ? 0.383 -6.965 4.308 1.00 89.94 103 ILE A C 1
ATOM 781 O O . ILE A 1 103 ? -0.700 -6.389 4.262 1.00 89.94 103 ILE A O 1
ATOM 785 N N . THR A 1 104 ? 0.990 -7.266 5.455 1.00 91.31 104 THR A N 1
ATOM 786 C CA . THR A 1 104 ? 0.455 -6.852 6.756 1.00 91.31 104 THR A CA 1
ATOM 787 C C . THR A 1 104 ? 1.308 -5.733 7.330 1.00 91.31 104 THR A C 1
ATOM 789 O O . THR A 1 104 ? 2.526 -5.870 7.442 1.00 91.31 104 THR A O 1
ATOM 792 N N . LEU A 1 105 ? 0.664 -4.628 7.706 1.00 93.19 105 LEU A N 1
ATOM 793 C CA . LEU A 1 105 ? 1.299 -3.498 8.374 1.00 93.19 105 LEU A CA 1
ATOM 794 C C . LEU A 1 105 ? 0.771 -3.376 9.805 1.00 93.19 105 LEU A C 1
ATOM 796 O O . LEU A 1 105 ? -0.437 -3.377 10.026 1.00 93.19 105 LEU A O 1
ATOM 800 N N . GLU A 1 106 ? 1.677 -3.222 10.766 1.00 93.31 106 GLU A N 1
ATOM 801 C CA . GLU A 1 106 ? 1.353 -2.970 12.171 1.00 93.31 106 GLU A CA 1
ATOM 802 C C . GLU A 1 106 ? 1.883 -1.599 12.599 1.00 93.31 106 GLU A C 1
ATOM 804 O O . GLU A 1 106 ? 3.021 -1.232 12.292 1.00 93.31 106 GLU A O 1
ATOM 809 N N . TRP A 1 107 ? 1.062 -0.835 13.321 1.00 93.88 107 TRP A N 1
ATOM 810 C CA . TRP A 1 107 ? 1.472 0.439 13.900 1.00 93.88 107 TRP A CA 1
ATOM 811 C C . TRP A 1 107 ? 2.295 0.222 15.171 1.00 93.88 107 TRP A C 1
ATOM 813 O O . TRP A 1 107 ? 1.799 -0.291 16.174 1.00 93.88 107 TRP A O 1
ATOM 823 N N . ASN A 1 108 ? 3.543 0.683 15.167 1.00 92.12 108 ASN A N 1
ATOM 824 C CA . ASN A 1 108 ? 4.386 0.694 16.352 1.00 92.12 108 ASN A CA 1
ATOM 825 C C . ASN A 1 108 ? 4.225 2.025 17.102 1.00 92.12 108 ASN A C 1
ATOM 827 O O . ASN A 1 108 ? 4.751 3.061 16.691 1.00 92.12 108 ASN A O 1
ATOM 831 N N . ALA A 1 109 ? 3.530 1.992 18.241 1.00 89.25 109 ALA A N 1
ATOM 832 C CA . ALA A 1 109 ? 3.253 3.184 19.044 1.00 89.25 109 ALA A CA 1
ATOM 833 C C . ALA A 1 109 ? 4.512 3.854 19.628 1.00 89.25 109 ALA A C 1
ATOM 835 O O . ALA A 1 109 ? 4.503 5.065 19.854 1.00 89.25 109 ALA A O 1
ATOM 836 N N . LYS A 1 110 ? 5.600 3.098 19.852 1.00 92.50 110 LYS A N 1
ATOM 837 C CA . LYS A 1 110 ? 6.854 3.637 20.407 1.00 92.50 110 LYS A CA 1
ATOM 838 C C . LYS A 1 110 ? 7.614 4.456 19.368 1.00 92.50 110 LYS A C 1
ATOM 840 O O . LYS A 1 110 ? 8.062 5.557 19.662 1.00 92.50 110 LYS A O 1
ATOM 845 N N . THR A 1 111 ? 7.746 3.926 18.155 1.00 92.56 111 THR A N 1
ATOM 846 C CA . THR A 1 111 ? 8.491 4.570 17.061 1.00 92.56 111 THR A CA 1
ATOM 847 C C . THR A 1 111 ? 7.614 5.451 16.175 1.00 92.56 111 THR A C 1
ATOM 849 O O . THR A 1 111 ? 8.134 6.152 15.311 1.00 92.56 111 THR A O 1
ATOM 852 N N . ARG A 1 112 ? 6.290 5.424 16.380 1.00 91.06 112 ARG A N 1
ATOM 853 C CA . ARG A 1 112 ? 5.286 6.110 15.555 1.00 91.06 112 ARG A CA 1
ATOM 854 C C . ARG A 1 112 ? 5.469 5.825 14.064 1.00 91.06 112 ARG A C 1
ATOM 856 O O . ARG A 1 112 ? 5.413 6.733 13.231 1.00 91.06 112 ARG A O 1
ATOM 863 N N . CYS A 1 113 ? 5.704 4.559 13.733 1.00 93.12 113 CYS A N 1
ATOM 864 C CA . CYS A 1 113 ? 5.841 4.115 12.355 1.00 93.12 113 CYS A CA 1
ATOM 865 C C . CYS A 1 113 ? 5.067 2.825 12.094 1.00 93.12 113 CYS A C 1
ATOM 867 O O . CYS A 1 113 ? 4.856 2.008 12.991 1.00 93.12 113 CYS A O 1
ATOM 869 N N . TRP A 1 114 ? 4.659 2.654 10.841 1.00 94.19 114 TRP A N 1
ATOM 870 C CA . TRP A 1 114 ? 4.103 1.405 10.344 1.00 94.19 114 TRP A CA 1
ATOM 871 C C . TRP A 1 114 ? 5.233 0.448 9.980 1.00 94.19 114 TRP A C 1
ATOM 873 O O . TRP A 1 114 ? 6.197 0.840 9.323 1.00 94.19 114 TRP A O 1
ATOM 883 N N . GLN A 1 115 ? 5.117 -0.801 10.415 1.00 91.88 115 GLN A N 1
ATOM 884 C CA . GLN A 1 115 ? 6.109 -1.846 10.187 1.00 91.88 115 GLN A CA 1
ATOM 885 C C . GLN A 1 115 ? 5.470 -3.018 9.454 1.00 91.88 115 GLN A C 1
ATOM 887 O O . GLN A 1 115 ? 4.373 -3.449 9.802 1.00 91.88 115 GLN A O 1
ATOM 892 N N . CYS A 1 116 ? 6.172 -3.546 8.453 1.00 89.69 116 CYS A N 1
ATOM 893 C CA . CYS A 1 116 ? 5.748 -4.761 7.771 1.00 89.69 116 CYS A CA 1
ATOM 894 C C . CYS A 1 116 ? 5.904 -5.967 8.703 1.00 89.69 116 CYS A C 1
ATOM 896 O O . CYS A 1 116 ? 6.959 -6.149 9.316 1.00 89.69 116 CYS A O 1
ATOM 898 N N . LYS A 1 117 ? 4.860 -6.787 8.800 1.00 87.25 117 LYS A N 1
ATOM 899 C CA . LYS A 1 117 ? 4.873 -8.064 9.512 1.00 87.25 117 LYS A CA 1
ATOM 900 C C . LYS A 1 117 ? 4.790 -9.191 8.500 1.00 87.25 117 LYS A C 1
ATOM 902 O O . LYS A 1 117 ? 3.795 -9.332 7.792 1.00 87.25 117 LYS A O 1
ATOM 907 N N . SER A 1 118 ? 5.841 -9.998 8.446 1.00 75.56 118 SER A N 1
ATOM 908 C CA . SER A 1 118 ? 5.827 -11.245 7.694 1.00 75.56 118 SER A CA 1
ATOM 909 C C . SER A 1 118 ? 4.935 -12.276 8.389 1.00 75.56 118 SER A C 1
ATOM 911 O O . SER A 1 118 ? 4.854 -12.311 9.616 1.00 75.56 118 SER A O 1
ATOM 913 N N . ASN A 1 119 ? 4.285 -13.129 7.593 1.00 71.00 119 ASN A N 1
ATOM 914 C CA . ASN A 1 119 ? 3.557 -14.321 8.047 1.00 71.00 119 ASN A CA 1
ATOM 915 C C . ASN A 1 119 ? 2.415 -14.064 9.048 1.00 71.00 119 ASN A C 1
ATOM 917 O O . ASN A 1 119 ? 2.044 -14.960 9.800 1.00 71.00 119 ASN A O 1
ATOM 921 N N . ALA A 1 120 ? 1.846 -12.856 9.069 1.00 80.00 120 ALA A N 1
ATOM 922 C CA . ALA A 1 120 ? 0.698 -12.552 9.925 1.00 80.00 120 ALA A CA 1
ATOM 923 C C . ALA A 1 120 ? -0.593 -13.252 9.459 1.00 80.00 120 ALA A C 1
ATOM 925 O O . ALA A 1 120 ? -1.484 -13.514 10.260 1.00 80.00 120 ALA A O 1
ATOM 926 N N . ILE A 1 121 ? -0.679 -13.561 8.164 1.00 78.00 121 ILE A N 1
ATOM 927 C CA . ILE A 1 121 ? -1.766 -14.316 7.538 1.00 78.00 121 ILE A CA 1
ATOM 928 C C . ILE A 1 121 ? -1.115 -15.511 6.827 1.00 78.00 121 ILE A C 1
ATOM 930 O O . ILE A 1 121 ? -0.034 -15.330 6.257 1.00 78.00 121 ILE A O 1
ATOM 934 N 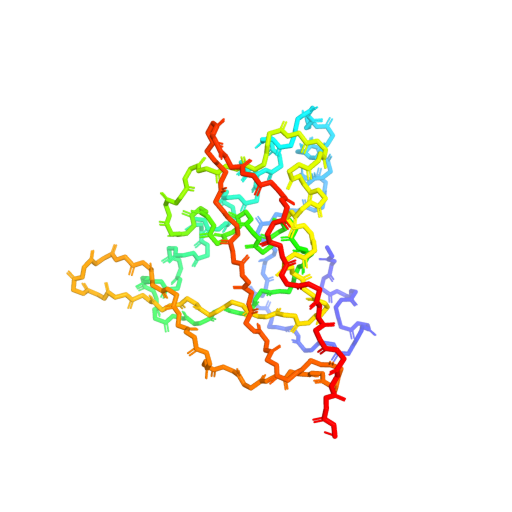N . PRO A 1 122 ? -1.697 -16.720 6.857 1.00 75.12 122 PRO A N 1
ATOM 935 C CA . PRO A 1 122 ? -1.209 -17.835 6.052 1.00 75.12 122 PRO A CA 1
ATOM 936 C C . PRO A 1 122 ? -1.471 -17.607 4.549 1.00 75.12 122 PRO A C 1
ATOM 938 O O . PRO A 1 122 ? -2.315 -16.788 4.179 1.00 75.12 122 PRO A O 1
ATOM 941 N N . PRO A 1 123 ? -0.786 -18.337 3.654 1.00 71.25 123 PRO A N 1
ATOM 942 C CA . PRO A 1 123 ? -1.074 -18.292 2.225 1.00 71.25 123 PRO A CA 1
ATOM 943 C C . PRO A 1 123 ? -2.533 -18.641 1.919 1.00 71.25 123 PRO A C 1
ATOM 945 O O . PRO A 1 123 ? -3.058 -19.632 2.418 1.00 71.25 123 PRO A O 1
ATOM 948 N N . MET A 1 124 ? -3.186 -17.826 1.085 1.00 68.56 124 MET A N 1
ATOM 949 C CA . MET A 1 124 ? -4.599 -18.006 0.715 1.00 68.56 124 MET A CA 1
ATOM 950 C C . MET A 1 124 ? -4.797 -18.833 -0.566 1.00 68.56 124 MET A C 1
ATOM 952 O O . MET A 1 124 ? -5.930 -19.044 -0.987 1.00 68.56 124 MET A O 1
ATOM 956 N N . THR A 1 125 ? -3.718 -19.283 -1.217 1.00 63.50 125 THR A N 1
ATOM 957 C CA . THR A 1 125 ? -3.788 -20.062 -2.466 1.00 63.50 125 THR A CA 1
ATOM 958 C C . THR A 1 125 ? -2.934 -21.320 -2.366 1.00 63.50 125 THR A C 1
ATOM 960 O O . THR A 1 125 ? -1.889 -21.294 -1.725 1.00 63.50 125 THR A O 1
ATOM 963 N N . MET A 1 126 ? -3.356 -22.406 -3.026 1.00 58.59 126 MET A N 1
ATOM 964 C CA . MET A 1 126 ? -2.569 -23.649 -3.103 1.00 58.59 126 MET A CA 1
ATOM 965 C C . MET A 1 126 ? -1.377 -23.553 -4.069 1.00 58.59 126 MET A C 1
ATOM 967 O O . MET A 1 126 ? -0.507 -24.413 -4.045 1.00 58.59 126 MET A O 1
ATOM 971 N N . PHE A 1 127 ? -1.336 -22.522 -4.919 1.00 57.47 127 PHE A N 1
ATOM 972 C CA . PHE A 1 127 ? -0.280 -22.343 -5.921 1.00 57.47 127 PHE A CA 1
ATOM 973 C C . PHE A 1 127 ? 1.015 -21.773 -5.342 1.00 57.47 127 PHE A C 1
ATOM 975 O O . PHE A 1 127 ? 2.080 -22.002 -5.904 1.00 57.47 127 PHE A O 1
ATOM 982 N N . HIS A 1 128 ? 0.939 -21.056 -4.218 1.00 58.69 128 HIS A N 1
ATOM 983 C CA . HIS A 1 128 ? 2.102 -20.422 -3.609 1.00 58.69 128 HIS A CA 1
ATOM 984 C C . HIS A 1 128 ? 2.282 -20.930 -2.181 1.00 58.69 128 HIS A C 1
ATOM 986 O O . HIS A 1 128 ? 1.385 -20.826 -1.347 1.00 58.69 128 HIS A O 1
ATOM 992 N N . THR A 1 129 ? 3.484 -21.418 -1.875 1.00 60.94 129 THR A N 1
ATOM 993 C CA . THR A 1 129 ? 3.874 -21.852 -0.523 1.00 60.94 129 THR A CA 1
ATOM 994 C C . THR A 1 129 ? 3.973 -20.688 0.466 1.00 60.94 129 THR A C 1
ATOM 996 O O . THR A 1 129 ? 4.002 -20.906 1.676 1.00 60.94 129 THR A O 1
ATOM 999 N N . THR A 1 130 ? 4.005 -19.442 -0.025 1.00 62.28 130 THR A N 1
ATOM 1000 C CA . THR A 1 130 ? 4.024 -18.223 0.791 1.00 62.28 130 THR A CA 1
ATOM 1001 C C . THR A 1 130 ? 3.136 -17.136 0.171 1.00 62.28 130 THR A C 1
ATOM 1003 O O . THR A 1 130 ? 3.015 -17.046 -1.045 1.00 62.28 130 THR A O 1
ATOM 1006 N N . ASN A 1 131 ? 2.542 -16.271 0.994 1.00 68.44 131 ASN A N 1
ATOM 1007 C CA . ASN A 1 131 ? 1.873 -15.025 0.580 1.00 68.44 131 ASN A CA 1
ATOM 1008 C C . ASN A 1 131 ? 2.803 -13.804 0.639 1.00 68.44 131 ASN A C 1
ATOM 1010 O O . ASN A 1 131 ? 2.333 -12.664 0.585 1.00 68.44 131 ASN A O 1
ATOM 1014 N N . ILE A 1 132 ? 4.106 -14.036 0.817 1.00 68.56 132 ILE A N 1
ATOM 1015 C CA . ILE A 1 132 ? 5.086 -12.985 1.060 1.00 68.56 132 ILE A CA 1
ATOM 1016 C C . ILE A 1 132 ? 5.318 -12.221 -0.240 1.00 68.56 132 ILE A C 1
ATOM 1018 O O . ILE A 1 1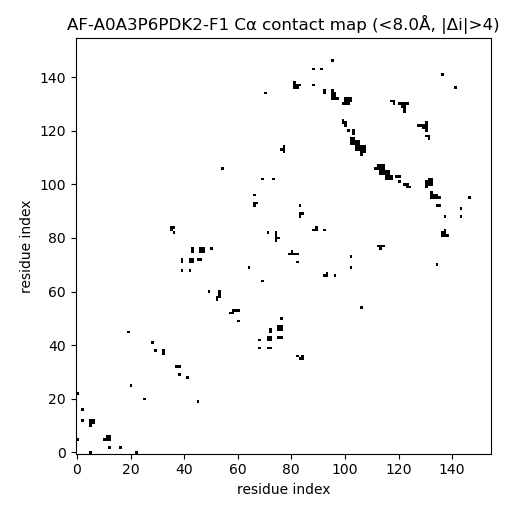32 ? 5.848 -12.755 -1.211 1.00 68.56 132 ILE A O 1
ATOM 1022 N N . VAL A 1 133 ? 4.991 -10.935 -0.222 1.00 77.50 133 VAL A N 1
ATOM 1023 C CA . VAL A 1 133 ? 5.361 -10.012 -1.293 1.00 77.50 133 VAL A CA 1
ATOM 1024 C C . VAL A 1 133 ? 6.829 -9.621 -1.147 1.00 77.50 133 VAL A C 1
ATOM 1026 O O . VAL A 1 133 ? 7.249 -9.097 -0.110 1.00 77.50 133 VAL A O 1
ATOM 1029 N N . LYS A 1 134 ? 7.616 -9.807 -2.211 1.00 80.56 134 LYS A N 1
ATOM 1030 C CA . LYS A 1 134 ? 8.985 -9.278 -2.300 1.00 80.56 134 LYS A CA 1
ATOM 1031 C C . LYS A 1 134 ? 8.951 -7.841 -2.798 1.00 80.56 134 LYS A C 1
ATOM 1033 O O . LYS A 1 134 ? 9.143 -7.581 -3.981 1.00 80.56 134 LYS A O 1
ATOM 1038 N N . ILE A 1 135 ? 8.688 -6.908 -1.889 1.00 87.44 135 ILE A N 1
ATOM 1039 C CA . ILE A 1 135 ? 8.494 -5.498 -2.243 1.00 87.44 135 ILE A CA 1
ATOM 1040 C C . ILE A 1 135 ? 9.784 -4.937 -2.868 1.00 87.44 135 ILE A C 1
ATOM 1042 O O . ILE A 1 135 ? 10.791 -4.810 -2.161 1.00 87.44 135 ILE A O 1
ATOM 1046 N N . PRO A 1 136 ? 9.777 -4.585 -4.164 1.00 88.25 136 PRO A N 1
ATOM 1047 C CA . PRO A 1 136 ? 10.985 -4.201 -4.884 1.00 88.25 136 PRO A CA 1
ATOM 1048 C C . PRO A 1 136 ? 11.506 -2.830 -4.436 1.00 88.25 136 PRO A C 1
ATOM 1050 O O . PRO A 1 136 ? 10.753 -1.998 -3.922 1.00 88.25 136 PRO A O 1
ATOM 1053 N N . SER A 1 137 ? 12.799 -2.584 -4.644 1.00 88.44 137 SER A N 1
ATOM 1054 C CA . SER A 1 137 ? 13.428 -1.275 -4.426 1.00 88.44 137 SER A CA 1
ATOM 1055 C C . SER A 1 137 ? 13.782 -0.626 -5.755 1.00 88.44 137 SER A C 1
ATOM 1057 O O . SER A 1 137 ? 14.463 -1.240 -6.575 1.00 88.44 137 SER A O 1
ATOM 1059 N N . PHE A 1 138 ? 13.361 0.620 -5.954 1.00 86.12 138 PHE A N 1
ATOM 1060 C CA . PHE A 1 138 ? 13.586 1.364 -7.195 1.00 86.12 138 PHE A CA 1
ATOM 1061 C C . PHE A 1 138 ? 14.645 2.450 -6.979 1.00 86.12 138 PHE A C 1
ATOM 1063 O O . PHE A 1 138 ? 14.356 3.563 -6.555 1.00 86.12 138 PHE A O 1
ATOM 1070 N N . GLY A 1 139 ? 15.908 2.106 -7.220 1.00 78.00 139 GLY A N 1
ATOM 1071 C CA . GLY A 1 139 ? 17.031 3.039 -7.203 1.00 78.00 139 GLY A CA 1
ATOM 1072 C C . GLY A 1 139 ? 17.732 3.078 -8.558 1.00 78.00 139 GLY A C 1
ATOM 1073 O O . GLY A 1 139 ? 17.532 2.206 -9.400 1.00 78.00 139 GLY A O 1
ATOM 1074 N N . ARG A 1 140 ? 18.625 4.057 -8.753 1.00 60.88 140 ARG A N 1
ATOM 1075 C CA . ARG A 1 140 ? 19.344 4.266 -10.030 1.00 60.88 140 ARG A CA 1
ATOM 1076 C C . ARG A 1 140 ? 20.151 3.054 -10.530 1.00 60.88 140 ARG A C 1
ATOM 1078 O O . ARG A 1 140 ? 20.480 3.013 -11.706 1.00 60.88 140 ARG A O 1
ATOM 1085 N N . ASN A 1 141 ? 20.451 2.084 -9.661 1.00 59.19 141 ASN A N 1
ATOM 1086 C CA . ASN A 1 141 ? 21.235 0.884 -9.978 1.00 59.19 141 ASN A CA 1
ATOM 1087 C C . ASN A 1 141 ? 20.449 -0.426 -9.785 1.00 59.19 141 ASN A C 1
ATOM 1089 O O . ASN A 1 141 ? 21.065 -1.488 -9.674 1.00 59.19 141 ASN A O 1
ATOM 1093 N N . THR A 1 142 ? 19.116 -0.379 -9.682 1.00 62.91 142 THR A N 1
ATOM 1094 C CA . THR A 1 142 ? 18.323 -1.605 -9.531 1.00 62.91 142 THR A CA 1
ATOM 1095 C C . THR A 1 142 ? 18.452 -2.448 -10.797 1.00 62.91 142 THR A C 1
ATOM 1097 O O . THR A 1 142 ? 18.016 -2.041 -11.870 1.00 62.91 142 THR A O 1
ATOM 1100 N N . LYS A 1 143 ? 19.046 -3.639 -10.674 1.00 63.72 143 LYS A N 1
ATOM 1101 C CA . LYS A 1 143 ? 18.996 -4.654 -11.727 1.00 63.72 143 LYS A CA 1
ATOM 1102 C C . LYS A 1 143 ? 17.669 -5.395 -11.611 1.00 63.72 143 LYS A C 1
ATOM 1104 O O . LYS A 1 143 ? 17.399 -6.022 -10.593 1.00 63.72 143 LYS A O 1
ATOM 1109 N N . PHE A 1 144 ? 16.849 -5.338 -12.654 1.00 67.06 144 PHE A N 1
ATOM 1110 C CA . PHE A 1 144 ? 15.541 -6.005 -12.705 1.00 67.06 144 PHE A CA 1
ATOM 1111 C C . PHE A 1 144 ? 15.638 -7.506 -13.051 1.00 67.06 144 PHE A C 1
ATOM 1113 O O . PHE A 1 144 ? 14.651 -8.125 -13.442 1.00 67.06 144 PHE A O 1
ATOM 1120 N N . SER A 1 145 ? 16.831 -8.098 -12.913 1.00 59.72 145 SER A N 1
ATOM 1121 C CA . SER A 1 145 ? 17.132 -9.502 -13.221 1.00 59.72 145 SER A CA 1
ATOM 1122 C C . SER A 1 145 ? 16.843 -10.473 -12.075 1.00 59.72 145 SER A C 1
ATOM 1124 O O . SER A 1 145 ? 16.825 -11.679 -12.301 1.00 59.72 145 SER A O 1
ATOM 1126 N N . ASP A 1 146 ? 16.607 -9.969 -10.861 1.00 55.53 146 ASP A N 1
ATOM 1127 C CA . ASP A 1 146 ? 16.662 -10.783 -9.645 1.00 55.53 146 ASP A CA 1
ATOM 1128 C C . ASP A 1 146 ? 15.266 -10.986 -9.037 1.00 55.53 146 ASP A C 1
ATOM 1130 O O . ASP A 1 146 ? 14.978 -10.579 -7.912 1.00 55.53 146 ASP A O 1
ATOM 1134 N N . ILE A 1 147 ? 14.386 -11.668 -9.769 1.00 55.66 147 ILE A N 1
ATOM 1135 C CA . ILE A 1 147 ? 13.312 -12.442 -9.134 1.00 55.66 147 ILE A CA 1
ATOM 1136 C C . ILE A 1 147 ? 13.727 -13.895 -9.323 1.00 55.66 147 ILE A C 1
ATOM 1138 O O . ILE A 1 147 ? 13.972 -14.283 -10.467 1.00 55.66 147 ILE A O 1
ATOM 1142 N N . PRO A 1 148 ? 13.837 -14.716 -8.263 1.00 46.41 148 PRO A N 1
ATOM 1143 C CA . PRO A 1 148 ? 13.950 -16.147 -8.473 1.00 46.41 148 PRO A CA 1
ATOM 1144 C C . PRO A 1 148 ? 12.747 -16.536 -9.322 1.00 46.41 148 PRO A C 1
ATOM 1146 O O . PRO A 1 148 ? 11.618 -16.290 -8.893 1.00 46.41 148 PRO A O 1
ATOM 1149 N N . SER A 1 149 ? 12.982 -17.095 -10.515 1.00 46.75 149 SER A N 1
ATOM 1150 C CA . SER A 1 149 ? 11.971 -17.935 -11.150 1.00 46.75 149 SER A CA 1
ATOM 1151 C C . SER A 1 149 ? 11.430 -18.802 -10.030 1.00 46.75 149 SER A C 1
ATOM 1153 O O . SER A 1 149 ? 12.248 -19.399 -9.321 1.00 46.75 149 SER A O 1
ATOM 1155 N N . GLU A 1 150 ? 10.122 -18.776 -9.791 1.00 50.81 150 GLU A N 1
ATOM 1156 C CA . GLU A 1 150 ? 9.503 -19.713 -8.867 1.00 50.81 150 GLU A CA 1
ATOM 1157 C C . GLU A 1 150 ? 10.075 -21.083 -9.224 1.00 50.81 150 GLU A C 1
ATOM 1159 O O . GLU A 1 150 ? 9.832 -21.598 -10.313 1.00 50.81 150 GLU A O 1
ATOM 1164 N N . GLN A 1 151 ? 10.982 -21.596 -8.385 1.00 42.31 151 GLN A N 1
ATOM 1165 C CA . GLN A 1 151 ? 11.359 -22.986 -8.493 1.00 42.31 151 GLN A CA 1
ATOM 1166 C C . GLN A 1 151 ? 10.044 -23.699 -8.256 1.00 42.31 151 GLN A C 1
ATOM 1168 O O . GLN A 1 151 ? 9.410 -23.487 -7.217 1.00 42.31 151 GLN A O 1
ATOM 1173 N N . GLU A 1 152 ? 9.621 -24.422 -9.291 1.00 42.06 152 GLU A N 1
ATOM 1174 C CA . GLU A 1 152 ? 8.471 -25.309 -9.286 1.00 42.06 152 GLU A CA 1
ATOM 1175 C C . GLU A 1 152 ? 8.365 -25.987 -7.918 1.00 42.06 152 GLU A C 1
ATOM 1177 O O . GLU A 1 152 ? 9.400 -26.359 -7.348 1.00 42.06 152 GLU A O 1
ATOM 1182 N N . PRO A 1 153 ? 7.154 -26.135 -7.361 1.00 39.72 153 PRO A N 1
ATOM 1183 C CA . PRO A 1 153 ? 7.003 -26.813 -6.090 1.00 39.72 153 PRO A CA 1
ATOM 1184 C C . PRO A 1 153 ? 7.617 -28.212 -6.206 1.00 39.72 153 PRO A C 1
ATOM 1186 O O . PRO A 1 153 ? 7.123 -29.080 -6.924 1.00 39.72 153 PRO A O 1
ATOM 1189 N N . LEU A 1 154 ? 8.735 -28.415 -5.507 1.00 40.59 154 LEU A N 1
ATOM 1190 C CA . LEU A 1 154 ? 9.201 -29.742 -5.158 1.00 40.59 154 LEU A CA 1
ATOM 1191 C C . LEU A 1 154 ? 8.222 -30.265 -4.104 1.00 40.59 154 LEU A C 1
ATOM 1193 O O . LEU A 1 154 ? 8.333 -29.897 -2.934 1.00 40.59 154 LEU A O 1
ATOM 1197 N N . TYR A 1 155 ? 7.341 -31.148 -4.583 1.00 41.28 155 TYR A N 1
ATOM 1198 C CA . TYR A 1 155 ? 6.417 -32.033 -3.861 1.00 41.28 155 TYR A CA 1
ATOM 1199 C C . TYR A 1 155 ? 5.073 -31.437 -3.432 1.00 41.28 155 TYR A C 1
ATOM 1201 O O . TYR A 1 155 ? 5.039 -30.522 -2.582 1.00 41.28 155 TYR A O 1
#

Secondary structure (DSSP, 8-state):
--HHHHHHTT----TT---SS-HHHHHHHHHT--SHHHHHHHHHHHHHHHHHHHHHHT--------HHHHHHHHHHHTT------SHHHHHHHHHTS-TT-B-EEEEETTTTEEEEETTSS--S-TT-S--B-------TT--TT----------

Sequence (155 aa):
MQVSELIACGIEVDSAYKPILKMEQLGKTVAGERTLSDAYVRIGEVGDEIAKICSSQGKSAVIVCDAIGIDALFRRITRRSDIPENLESTAYMQRCYPQCSTITLEWNAKTRCWQCKSNAIPPMTMFHTTNIVKIPSFGRNTKFSDIPSEQEPLY

Organism: Anisakis simplex (NCBI:txid6269)

Mean predicted aligned error: 8.37 Å

Nearest PDB structures (foldseek):
  8gs2-assembly1_B  TM=2.755E-01  e=3.213E+00  Desulfonema ishimotonii
  6rfq-assembly1_G  TM=3.335E-01  e=4.350E+00  Yarrowia lipolytica
  8j56-assembly1_F  TM=2.017E-01  e=5.544E+00  Cupriavidus necator

Solvent-accessible surface area (backbone atoms only — not comparable to full-atom values): 9885 Å² total; per-residue (Å²): 128,56,72,69,58,43,44,75,72,73,43,90,69,66,92,83,70,72,76,95,65,54,63,71,56,51,52,55,56,58,72,67,51,86,50,70,63,48,53,39,50,60,46,18,56,55,26,52,55,52,50,50,47,29,71,74,68,76,46,87,84,88,85,88,73,54,56,67,54,52,52,28,26,50,28,46,56,56,68,47,82,61,56,61,89,49,72,66,50,42,54,52,48,47,70,34,43,56,90,79,46,56,86,45,76,46,76,37,82,89,77,71,41,52,40,82,45,82,81,81,61,77,50,83,49,93,88,40,98,60,29,74,55,59,82,78,73,54,56,101,79,58,71,89,77,80,64,80,71,79,73,70,84,85,125